Protein AF-A0AAV8XE11-F1 (afdb_monomer)

Structure (mmCIF, N/CA/C/O backbone):
data_AF-A0AAV8XE11-F1
#
_entry.id   AF-A0AAV8XE11-F1
#
loop_
_atom_site.group_PDB
_atom_site.id
_atom_site.type_symbol
_atom_site.label_atom_id
_atom_site.label_alt_id
_atom_site.label_comp_id
_atom_site.label_asym_id
_atom_site.label_entity_id
_atom_site.label_seq_id
_atom_site.pdbx_PDB_ins_code
_atom_site.Cartn_x
_atom_site.Cartn_y
_atom_site.Cartn_z
_atom_site.occupancy
_atom_site.B_iso_or_equiv
_atom_site.auth_seq_id
_atom_site.auth_comp_id
_atom_site.auth_asym_id
_atom_site.auth_atom_id
_atom_site.pdbx_PDB_model_num
ATOM 1 N N . MET A 1 1 ? -32.864 0.046 -18.174 1.00 62.28 1 MET A N 1
ATOM 2 C CA . MET A 1 1 ? -32.006 -1.157 -18.150 1.00 62.28 1 MET A CA 1
ATOM 3 C C . MET A 1 1 ? -30.656 -0.737 -17.592 1.00 62.28 1 MET A C 1
ATOM 5 O O . MET A 1 1 ? -30.025 0.117 -18.199 1.00 62.28 1 MET A O 1
ATOM 9 N N . GLY A 1 2 ? -30.279 -1.203 -16.400 1.00 78.31 2 GLY A N 1
ATOM 10 C CA . GLY A 1 2 ? -28.995 -0.851 -15.778 1.00 78.31 2 GLY A CA 1
ATOM 11 C C . GLY A 1 2 ? -27.874 -1.761 -16.275 1.00 78.31 2 GLY A C 1
ATOM 12 O O . GLY A 1 2 ? -28.118 -2.934 -16.546 1.00 78.31 2 GLY A O 1
ATOM 13 N N . THR A 1 3 ? -26.658 -1.235 -16.405 1.00 79.31 3 THR A N 1
ATOM 14 C CA . THR A 1 3 ? -25.474 -2.054 -16.693 1.00 79.31 3 THR A CA 1
ATOM 15 C C . THR A 1 3 ? -25.152 -2.946 -15.493 1.00 79.31 3 THR A C 1
ATOM 17 O O . THR A 1 3 ? -25.058 -2.424 -14.380 1.00 79.31 3 THR A O 1
ATOM 20 N N . PRO A 1 4 ? -24.977 -4.264 -15.688 1.00 83.88 4 PRO A N 1
ATOM 21 C CA . PRO A 1 4 ? -24.630 -5.171 -14.604 1.00 83.88 4 PRO A CA 1
ATOM 22 C C . PRO A 1 4 ? -23.248 -4.830 -14.038 1.00 83.88 4 PRO A C 1
ATOM 24 O O . PRO A 1 4 ? -22.320 -4.493 -14.775 1.00 83.88 4 PRO A O 1
ATOM 27 N N . TYR A 1 5 ? -23.114 -4.925 -12.717 1.00 82.56 5 TYR A N 1
ATOM 28 C CA . TYR A 1 5 ? -21.833 -4.750 -12.043 1.00 82.56 5 TYR A CA 1
ATOM 29 C C . TYR A 1 5 ? -20.931 -5.951 -12.334 1.00 82.56 5 TYR A C 1
ATOM 31 O O . TYR A 1 5 ? -21.305 -7.093 -12.076 1.00 82.56 5 TYR A O 1
ATOM 39 N N . ILE A 1 6 ? -19.732 -5.689 -12.850 1.00 84.38 6 ILE A N 1
ATOM 40 C CA . ILE A 1 6 ? -18.709 -6.718 -13.048 1.00 84.38 6 ILE A CA 1
ATOM 41 C C . ILE A 1 6 ? -17.892 -6.804 -11.761 1.00 84.38 6 ILE A C 1
ATOM 43 O O . ILE A 1 6 ? -17.153 -5.878 -11.424 1.00 84.38 6 ILE A O 1
ATOM 47 N N . VAL A 1 7 ? -18.037 -7.911 -11.035 1.00 84.12 7 VAL A N 1
ATOM 48 C CA . VAL A 1 7 ? -17.243 -8.200 -9.838 1.00 84.12 7 VAL A CA 1
ATOM 49 C C . VAL A 1 7 ? -16.016 -9.002 -10.258 1.00 84.12 7 VAL A C 1
ATOM 51 O O . VAL A 1 7 ? -16.142 -10.072 -10.848 1.00 84.12 7 VAL A O 1
ATOM 54 N N . ARG A 1 8 ? -14.821 -8.487 -9.955 1.00 85.62 8 ARG A N 1
ATOM 55 C CA . ARG A 1 8 ? -13.577 -9.253 -10.062 1.00 85.62 8 ARG A CA 1
ATOM 56 C C . ARG A 1 8 ? -13.248 -9.826 -8.691 1.00 85.62 8 ARG A C 1
ATOM 58 O O . ARG A 1 8 ? -12.895 -9.078 -7.782 1.00 85.62 8 ARG A O 1
ATOM 65 N N . GLU A 1 9 ? -13.357 -11.139 -8.556 1.00 84.06 9 GLU A N 1
ATOM 66 C CA . GLU A 1 9 ? -12.897 -11.841 -7.360 1.00 84.06 9 GLU A CA 1
ATOM 67 C C . GLU A 1 9 ? -11.364 -11.822 -7.301 1.00 84.06 9 GLU A C 1
ATOM 69 O O . GLU A 1 9 ? -10.693 -11.992 -8.320 1.00 84.06 9 GLU A O 1
ATOM 74 N N . MET A 1 10 ? -10.811 -11.572 -6.112 1.00 84.06 10 MET A N 1
ATOM 75 C CA . MET A 1 10 ? -9.366 -11.567 -5.872 1.00 84.06 10 MET A CA 1
ATOM 76 C C . MET A 1 10 ? -8.961 -12.850 -5.148 1.00 84.06 10 MET A C 1
ATOM 78 O O . MET A 1 10 ? -9.583 -13.235 -4.156 1.00 84.06 10 MET A O 1
ATOM 82 N N . GLY A 1 11 ? -7.912 -13.504 -5.636 1.00 83.56 11 GLY A N 1
ATOM 83 C CA . GLY A 1 11 ? -7.317 -14.694 -5.042 1.00 83.56 11 GLY A CA 1
ATOM 84 C C . GLY A 1 11 ? -6.029 -14.390 -4.277 1.00 83.56 11 GLY A C 1
ATOM 85 O O . GLY A 1 11 ? -5.546 -13.265 -4.236 1.00 83.56 11 GLY A O 1
ATOM 86 N N . TYR A 1 12 ? -5.428 -15.428 -3.690 1.00 82.69 12 TYR A N 1
ATOM 87 C CA . TYR A 1 12 ? -4.185 -15.301 -2.911 1.00 82.69 12 TYR A CA 1
ATOM 88 C C . TYR A 1 12 ? -3.023 -14.665 -3.701 1.00 82.69 12 TYR A C 1
ATOM 90 O O . TYR A 1 12 ? -2.197 -13.971 -3.117 1.00 82.69 12 TYR A O 1
ATOM 98 N N . ALA A 1 13 ? -2.974 -14.894 -5.018 1.00 83.19 13 ALA A N 1
ATOM 99 C CA . ALA A 1 13 ? -1.912 -14.427 -5.906 1.00 83.19 13 ALA A CA 1
ATOM 100 C C . ALA A 1 13 ? -2.069 -12.957 -6.336 1.00 83.19 13 ALA A C 1
ATOM 102 O O . ALA A 1 13 ? -1.144 -12.395 -6.912 1.00 83.19 13 ALA A O 1
ATOM 103 N N . ASP A 1 14 ? -3.219 -12.329 -6.065 1.00 84.19 14 ASP A N 1
ATOM 104 C CA . ASP A 1 14 ? -3.461 -10.921 -6.403 1.00 84.19 14 ASP A CA 1
ATOM 105 C C . ASP A 1 14 ? -2.901 -9.953 -5.337 1.00 84.19 14 ASP A C 1
ATOM 107 O O . ASP A 1 14 ? -2.961 -8.734 -5.512 1.00 84.19 14 ASP A O 1
ATOM 111 N N . PHE A 1 15 ? -2.355 -10.471 -4.229 1.00 85.69 15 PHE A N 1
ATOM 112 C CA . PHE A 1 15 ? -1.829 -9.671 -3.123 1.00 85.69 15 PHE A CA 1
ATOM 113 C C . PHE A 1 15 ? -0.302 -9.635 -3.123 1.00 85.69 15 PHE A C 1
ATOM 115 O O . PHE A 1 15 ? 0.358 -10.672 -3.142 1.00 85.69 15 PHE A O 1
ATOM 122 N N . ASN A 1 16 ? 0.250 -8.429 -2.998 1.00 86.38 16 ASN A N 1
ATOM 123 C CA . ASN A 1 16 ? 1.686 -8.168 -2.978 1.00 86.38 16 ASN A CA 1
ATOM 124 C C . ASN A 1 16 ? 2.115 -7.485 -1.673 1.00 86.38 16 ASN A C 1
ATOM 126 O O . ASN A 1 16 ? 1.373 -6.667 -1.124 1.00 86.38 16 ASN A O 1
ATOM 130 N N . ASP A 1 17 ? 3.320 -7.795 -1.194 1.00 82.81 17 ASP A N 1
ATOM 131 C CA . ASP A 1 17 ? 3.933 -7.135 -0.045 1.00 82.81 17 ASP A CA 1
ATOM 132 C C . ASP A 1 17 ? 4.571 -5.805 -0.465 1.00 82.81 17 ASP A C 1
ATOM 134 O O . ASP A 1 17 ? 5.446 -5.740 -1.330 1.00 82.81 17 ASP A O 1
ATOM 138 N N . MET A 1 18 ? 4.139 -4.725 0.185 1.00 77.38 18 MET A N 1
ATOM 139 C CA . MET A 1 18 ? 4.657 -3.378 -0.044 1.00 77.38 18 MET A CA 1
ATOM 140 C C . MET A 1 18 ? 5.701 -2.936 0.988 1.00 77.38 18 MET A C 1
ATOM 142 O O . MET A 1 18 ? 6.187 -1.812 0.893 1.00 77.38 18 MET A O 1
ATOM 146 N N . LYS A 1 19 ? 6.068 -3.763 1.977 1.00 75.88 19 LYS A N 1
ATOM 147 C CA . LYS A 1 19 ? 7.040 -3.365 3.017 1.00 75.88 19 LYS A CA 1
ATOM 148 C C . LYS A 1 19 ? 8.382 -2.934 2.425 1.00 75.88 19 LYS A C 1
ATOM 150 O O . LYS A 1 19 ? 8.893 -1.877 2.782 1.00 75.88 19 LYS A O 1
ATOM 155 N N . HIS A 1 20 ? 8.882 -3.699 1.458 1.00 67.31 20 HIS A N 1
ATOM 156 C CA . HIS A 1 20 ? 10.165 -3.460 0.787 1.00 67.31 20 HIS A CA 1
ATOM 157 C C . HIS A 1 20 ? 10.115 -2.332 -0.254 1.00 67.31 20 HIS A C 1
ATOM 159 O O . HIS A 1 20 ? 11.148 -1.909 -0.767 1.00 67.31 20 HIS A O 1
ATOM 165 N N . LEU A 1 21 ? 8.924 -1.803 -0.570 1.00 69.12 21 LEU A N 1
ATOM 166 C CA . LEU A 1 21 ? 8.792 -0.643 -1.459 1.00 69.12 21 LEU A CA 1
ATOM 167 C C . LEU A 1 21 ? 9.487 0.589 -0.860 1.00 69.12 21 LEU A C 1
ATOM 169 O O . LEU A 1 21 ? 9.997 1.441 -1.592 1.00 69.12 21 LEU A O 1
ATOM 173 N N . HIS A 1 22 ? 9.528 0.665 0.474 1.00 62.44 22 HIS A N 1
ATOM 174 C CA . HIS A 1 22 ? 10.238 1.711 1.195 1.00 62.44 22 HIS A CA 1
ATOM 175 C C . HIS A 1 22 ? 11.740 1.707 0.893 1.00 62.44 22 HIS A C 1
ATOM 177 O O . HIS A 1 22 ? 12.293 2.769 0.623 1.00 62.44 22 HIS A O 1
ATOM 183 N N . ASP A 1 23 ? 12.376 0.540 0.831 1.00 63.38 23 ASP A N 1
ATOM 184 C CA . ASP A 1 23 ? 13.824 0.445 0.627 1.00 63.38 23 ASP A CA 1
ATOM 185 C C . ASP A 1 23 ? 14.249 0.939 -0.765 1.00 63.38 23 ASP A C 1
ATOM 187 O O . ASP A 1 23 ? 15.328 1.509 -0.930 1.00 63.38 23 ASP A O 1
ATOM 191 N N . VAL A 1 24 ? 13.381 0.767 -1.768 1.00 61.00 24 VAL A N 1
ATOM 192 C CA . VAL A 1 24 ? 13.695 1.079 -3.171 1.00 61.00 24 VAL A CA 1
ATOM 193 C C . VAL A 1 24 ? 13.319 2.499 -3.569 1.00 61.00 24 VAL A C 1
ATOM 195 O O . VAL A 1 24 ? 14.087 3.172 -4.255 1.00 61.00 24 VAL A O 1
ATOM 198 N N . TYR A 1 25 ? 12.159 2.989 -3.133 1.00 59.06 25 TYR A N 1
ATOM 199 C CA . TYR A 1 25 ? 11.695 4.331 -3.498 1.00 59.06 25 TYR A CA 1
ATOM 200 C C . TYR A 1 25 ? 11.881 5.364 -2.385 1.00 59.06 25 TYR A C 1
ATOM 202 O O . TYR A 1 25 ? 11.839 6.565 -2.648 1.00 59.06 25 TYR A O 1
ATOM 210 N N . ILE A 1 26 ? 12.062 4.924 -1.138 1.00 55.75 26 ILE A N 1
ATOM 211 C CA . ILE A 1 26 ? 11.820 5.739 0.056 1.00 55.75 26 ILE A CA 1
ATOM 212 C C . ILE A 1 26 ? 12.968 5.612 1.073 1.00 55.75 26 ILE A C 1
ATOM 214 O O . ILE A 1 26 ? 12.762 5.713 2.284 1.00 55.75 26 ILE A O 1
ATOM 218 N N . GLY A 1 27 ? 14.213 5.544 0.587 1.00 49.88 27 GLY A N 1
ATOM 219 C CA . GLY A 1 27 ? 15.426 5.733 1.404 1.00 49.88 27 GLY A CA 1
ATOM 220 C C . GLY A 1 27 ? 15.452 7.054 2.206 1.00 49.88 27 GLY A C 1
ATOM 221 O O . GLY A 1 27 ? 16.300 7.248 3.075 1.00 49.88 27 GLY A O 1
ATOM 222 N N . HIS A 1 28 ? 14.476 7.945 1.984 1.00 52.12 28 HIS A N 1
ATOM 223 C CA . HIS A 1 28 ? 14.244 9.185 2.726 1.00 52.12 28 HIS A CA 1
ATOM 224 C C . HIS A 1 28 ? 12.792 9.321 3.240 1.00 52.12 28 HIS A C 1
ATOM 226 O O . HIS A 1 28 ? 12.163 10.366 3.088 1.00 52.12 28 HIS A O 1
ATOM 232 N N . SER A 1 29 ? 12.235 8.280 3.876 1.00 50.50 29 SER A N 1
ATOM 233 C CA . SER A 1 29 ? 10.845 8.289 4.401 1.00 50.50 29 SER A CA 1
ATOM 234 C C . SER A 1 29 ? 10.426 9.471 5.262 1.00 50.50 29 SER A C 1
ATOM 236 O O . SER A 1 29 ? 9.253 9.835 5.236 1.00 50.50 29 SER A O 1
ATOM 238 N N . LYS A 1 30 ? 11.361 10.106 5.975 1.00 52.00 30 LYS A N 1
ATOM 239 C CA . LYS A 1 30 ? 11.060 11.288 6.793 1.00 52.00 30 LYS A CA 1
ATOM 240 C C . LYS A 1 30 ? 10.633 12.499 5.959 1.00 52.00 30 LYS A C 1
ATOM 242 O O . LYS A 1 30 ? 10.003 13.402 6.490 1.00 52.00 30 LYS A O 1
ATOM 247 N N . GLN A 1 31 ? 10.988 12.530 4.675 1.00 54.44 31 GLN A N 1
ATOM 248 C CA . GLN A 1 31 ? 10.753 13.677 3.802 1.00 54.44 31 GLN A CA 1
ATOM 249 C C . GLN A 1 31 ? 9.550 13.475 2.873 1.00 54.44 31 GLN A C 1
ATOM 251 O O . GLN A 1 31 ? 8.928 14.454 2.472 1.00 54.44 31 GLN A O 1
ATOM 256 N N . LEU A 1 32 ? 9.200 12.218 2.565 1.00 61.00 32 LEU A N 1
ATOM 257 C CA . LEU A 1 32 ? 8.069 11.900 1.693 1.00 61.00 32 LEU A CA 1
ATOM 258 C C . LEU A 1 32 ? 6.739 12.065 2.428 1.00 61.00 32 LEU A C 1
ATOM 260 O O . LEU A 1 32 ? 5.867 12.812 2.005 1.00 61.00 32 LEU A O 1
ATOM 264 N N . PHE A 1 33 ? 6.575 11.405 3.565 1.00 66.94 33 PHE A N 1
ATOM 265 C CA . PHE A 1 33 ? 5.342 11.478 4.331 1.00 66.94 33 PHE A CA 1
ATOM 266 C C . PHE A 1 33 ? 5.621 12.357 5.535 1.00 66.94 33 PHE A C 1
ATOM 268 O O . PHE A 1 33 ? 6.286 11.911 6.462 1.00 66.94 33 PHE A O 1
ATOM 275 N N . LYS A 1 34 ? 5.161 13.609 5.463 1.00 65.50 34 LYS A N 1
ATOM 276 C CA . LYS A 1 34 ? 5.360 14.714 6.417 1.00 65.50 34 LYS A CA 1
ATOM 277 C C . LYS A 1 34 ? 4.932 14.326 7.849 1.00 65.50 34 LYS A C 1
ATOM 279 O O . LYS A 1 34 ? 3.869 14.726 8.302 1.00 65.50 34 LYS A O 1
ATOM 284 N N . ASP A 1 35 ? 5.734 13.484 8.497 1.00 71.19 35 ASP A N 1
ATOM 285 C CA . ASP A 1 35 ? 5.554 12.836 9.806 1.00 71.19 35 ASP A CA 1
ATOM 286 C C . ASP A 1 35 ? 4.654 11.584 9.869 1.00 71.19 35 ASP A C 1
ATOM 288 O O . ASP A 1 35 ? 4.283 11.144 10.954 1.00 71.19 35 ASP A O 1
ATOM 292 N N . THR A 1 36 ? 4.311 10.951 8.739 1.00 72.88 36 THR A N 1
ATOM 293 C CA . THR A 1 36 ? 3.502 9.709 8.748 1.00 72.88 36 THR A CA 1
ATOM 294 C C . THR A 1 36 ? 4.360 8.488 8.433 1.00 72.88 36 THR A C 1
ATOM 296 O O . THR A 1 36 ? 5.019 8.444 7.397 1.00 72.88 36 THR A O 1
ATOM 299 N N . LYS A 1 37 ? 4.353 7.462 9.293 1.00 76.06 37 LYS A N 1
ATOM 300 C CA . LYS A 1 37 ? 5.055 6.208 8.987 1.00 76.06 37 LYS A CA 1
ATOM 301 C C . LYS A 1 37 ? 4.268 5.423 7.939 1.00 76.06 37 LYS A C 1
ATOM 303 O O . LYS A 1 37 ? 3.043 5.389 7.978 1.00 76.06 37 LYS A O 1
ATOM 308 N N . MET A 1 38 ? 4.970 4.719 7.049 1.00 74.69 38 MET A N 1
ATOM 309 C CA . MET A 1 38 ? 4.338 3.886 6.013 1.00 74.69 38 MET A CA 1
ATOM 310 C C . MET A 1 38 ? 3.351 2.860 6.603 1.00 74.69 38 MET A C 1
ATOM 312 O O . MET A 1 38 ? 2.288 2.640 6.038 1.00 74.69 38 MET A O 1
ATOM 316 N N . GLY A 1 39 ? 3.662 2.280 7.770 1.00 77.19 39 GLY A N 1
ATOM 317 C CA . GLY A 1 39 ? 2.784 1.319 8.455 1.00 77.19 39 GLY A CA 1
ATOM 318 C C . GLY A 1 39 ? 1.470 1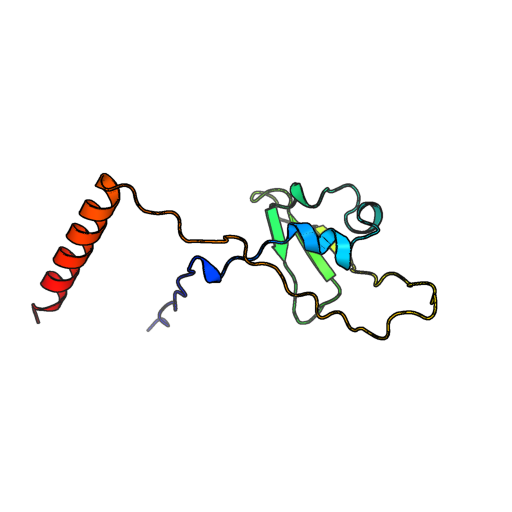.905 8.992 1.00 77.19 39 GLY A C 1
ATOM 319 O O . GLY A 1 39 ? 0.523 1.156 9.238 1.00 77.19 39 GLY A O 1
ATOM 320 N N . ASP A 1 40 ? 1.387 3.229 9.132 1.00 82.81 40 ASP A N 1
ATOM 321 C CA . ASP A 1 40 ? 0.182 3.918 9.603 1.00 82.81 40 ASP A CA 1
ATOM 322 C C . ASP A 1 40 ? -0.783 4.232 8.446 1.00 82.81 40 ASP A C 1
ATOM 324 O O . ASP A 1 40 ? -1.943 4.579 8.674 1.00 82.81 40 ASP A O 1
ATOM 328 N N . ILE A 1 41 ? -0.333 4.088 7.195 1.00 85.69 41 ILE A N 1
ATOM 329 C CA . ILE A 1 41 ? -1.148 4.328 6.004 1.00 85.69 41 ILE A CA 1
ATOM 330 C C . ILE A 1 41 ? -2.129 3.165 5.819 1.00 85.69 41 ILE A C 1
ATOM 332 O O . ILE A 1 41 ? -1.735 2.007 5.697 1.00 85.69 41 ILE A O 1
ATOM 336 N N . LYS A 1 42 ? -3.426 3.481 5.777 1.00 86.69 42 LYS A N 1
ATOM 337 C CA . LYS A 1 42 ? -4.512 2.508 5.558 1.00 86.69 42 LYS A CA 1
ATOM 338 C C . LYS A 1 42 ? -4.994 2.486 4.120 1.00 86.69 42 LYS A C 1
ATOM 340 O O . LYS A 1 42 ? -5.388 1.437 3.623 1.00 86.69 42 LYS A O 1
ATOM 345 N N . ILE A 1 43 ? -4.963 3.640 3.459 1.00 87.06 43 ILE A N 1
ATOM 346 C CA . ILE A 1 43 ? -5.375 3.783 2.066 1.00 87.06 43 ILE A CA 1
ATOM 347 C C . ILE A 1 43 ? -4.261 4.509 1.330 1.00 87.06 43 ILE A C 1
ATOM 349 O O . ILE A 1 43 ? -3.849 5.590 1.750 1.00 87.06 43 ILE A O 1
ATOM 353 N N . LEU A 1 44 ? -3.818 3.927 0.221 1.00 86.50 44 LEU A N 1
ATOM 354 C CA . LEU A 1 44 ? -2.889 4.536 -0.718 1.00 86.50 44 LEU A CA 1
ATOM 355 C C . LEU A 1 44 ? -3.552 4.582 -2.094 1.00 86.50 44 LEU A C 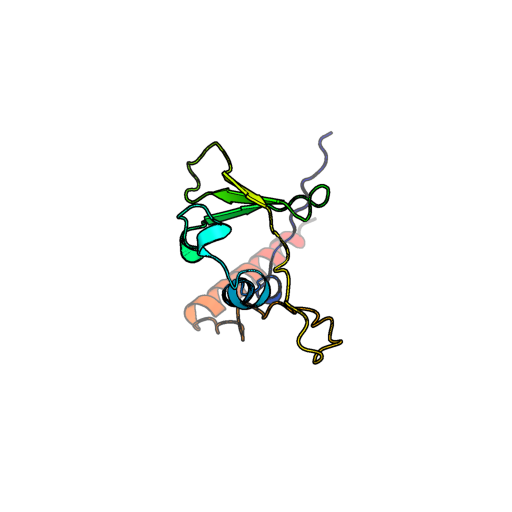1
ATOM 357 O O . LEU A 1 44 ? -4.080 3.582 -2.576 1.00 86.50 44 LEU A O 1
ATOM 361 N N . ARG A 1 45 ? -3.526 5.750 -2.724 1.00 85.06 45 ARG A N 1
ATOM 362 C CA . ARG A 1 45 ? -4.071 6.008 -4.051 1.00 85.06 45 ARG A CA 1
ATOM 363 C C . ARG A 1 45 ? -2.971 6.592 -4.927 1.00 85.06 45 ARG A C 1
ATOM 365 O O . ARG A 1 45 ? -2.273 7.525 -4.538 1.00 85.06 45 ARG A O 1
ATOM 372 N N . MET A 1 46 ? -2.863 6.043 -6.129 1.00 83.06 46 MET A N 1
ATOM 373 C CA . MET A 1 46 ? -2.023 6.556 -7.205 1.00 83.06 46 MET A CA 1
ATOM 374 C C . MET A 1 46 ? -2.890 6.816 -8.423 1.00 83.06 46 MET A C 1
ATOM 376 O O . MET A 1 46 ? -3.730 5.989 -8.784 1.00 83.06 46 MET A O 1
ATOM 380 N N . GLU A 1 47 ? -2.676 7.954 -9.071 1.00 82.12 47 GLU A N 1
ATOM 381 C CA . GLU A 1 47 ? -3.343 8.275 -10.326 1.00 82.12 47 GLU A CA 1
ATOM 382 C C . GLU A 1 47 ? -2.389 8.058 -11.493 1.00 82.12 47 GLU A C 1
ATOM 384 O O . GLU A 1 47 ? -1.262 8.547 -11.491 1.00 82.12 47 GLU A O 1
ATOM 389 N N . LYS A 1 48 ? -2.855 7.368 -12.540 1.00 77.75 48 LYS A N 1
ATOM 390 C CA . LYS A 1 48 ? -2.047 7.138 -13.750 1.00 77.75 48 LYS A CA 1
ATOM 391 C C . LYS A 1 48 ? -1.647 8.442 -14.448 1.00 77.75 48 LYS A C 1
ATOM 393 O O . LYS A 1 48 ? -0.602 8.498 -15.081 1.00 77.75 48 LYS A O 1
ATOM 398 N N . THR A 1 49 ? -2.475 9.479 -14.327 1.00 80.31 49 THR A N 1
ATOM 399 C CA . THR A 1 49 ? -2.231 10.824 -14.871 1.00 80.31 49 THR A CA 1
ATOM 400 C C . THR A 1 49 ? -1.142 11.579 -14.110 1.00 80.31 49 THR A C 1
ATOM 402 O O . THR A 1 49 ? -0.506 12.461 -14.680 1.00 80.31 49 THR A O 1
ATOM 405 N N . LYS A 1 50 ? -0.911 11.234 -12.837 1.00 78.06 50 LYS A N 1
ATOM 406 C CA . LYS A 1 50 ? 0.080 11.855 -11.951 1.00 78.06 50 LYS A CA 1
ATOM 407 C C . LYS A 1 50 ? 0.902 10.766 -11.248 1.00 78.06 50 LYS A C 1
ATOM 409 O O . LYS A 1 50 ? 0.794 10.599 -10.035 1.00 78.06 50 LYS A O 1
ATOM 414 N N . PRO A 1 51 ? 1.746 10.025 -11.989 1.00 74.31 51 PRO A N 1
ATOM 415 C CA . PRO A 1 51 ? 2.471 8.871 -11.450 1.00 74.31 51 PRO A CA 1
ATOM 416 C C . PRO A 1 51 ? 3.486 9.246 -10.361 1.00 74.31 51 PRO A C 1
ATOM 418 O O . PRO A 1 51 ? 3.918 8.398 -9.589 1.00 74.31 51 PRO A O 1
ATOM 421 N N . SER A 1 52 ? 3.875 10.519 -10.294 1.00 76.81 52 SER A N 1
ATOM 422 C CA . SER A 1 52 ? 4.779 11.067 -9.285 1.00 76.81 52 SER A CA 1
ATOM 423 C C . SER A 1 52 ? 4.073 11.533 -8.009 1.00 76.81 52 SER A C 1
ATOM 425 O O . SER A 1 52 ? 4.751 12.006 -7.103 1.00 76.81 52 SER A O 1
ATOM 427 N N . THR A 1 53 ? 2.745 11.429 -7.917 1.00 81.44 53 THR A N 1
ATOM 428 C CA . THR A 1 53 ? 1.973 11.889 -6.757 1.00 81.44 53 THR A CA 1
ATOM 429 C C . THR A 1 53 ? 1.305 10.706 -6.064 1.00 81.44 53 THR A C 1
ATOM 431 O O . THR A 1 53 ? 0.553 9.943 -6.670 1.00 81.44 53 THR A O 1
ATOM 434 N N . LEU A 1 54 ? 1.573 10.572 -4.768 1.00 83.75 54 LEU A N 1
ATOM 435 C CA . LEU A 1 54 ? 0.935 9.610 -3.880 1.00 83.75 54 LEU A CA 1
ATOM 436 C C . LEU A 1 54 ? -0.100 10.328 -3.017 1.00 83.75 54 LEU A C 1
ATOM 438 O O . LEU A 1 54 ? 0.200 11.325 -2.363 1.00 83.75 54 LEU A O 1
ATOM 442 N N . MET A 1 55 ? -1.308 9.782 -2.980 1.00 88.38 55 MET A 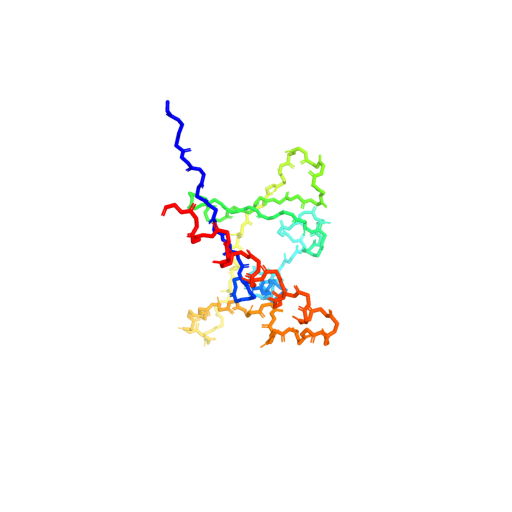N 1
ATOM 443 C CA . MET A 1 55 ? -2.393 10.229 -2.114 1.00 88.38 55 MET A CA 1
ATOM 444 C C . MET A 1 55 ? -2.627 9.183 -1.031 1.00 88.38 55 MET A C 1
ATOM 446 O O . MET A 1 55 ? -2.755 8.003 -1.346 1.00 88.38 55 MET A O 1
ATOM 450 N N . TYR A 1 56 ? -2.708 9.574 0.238 1.00 88.69 56 TYR A N 1
ATOM 451 C CA . TYR A 1 56 ? -2.831 8.608 1.328 1.00 88.69 56 TYR A CA 1
ATOM 452 C C . TYR A 1 56 ? -3.758 9.056 2.462 1.00 88.69 56 TYR A C 1
ATOM 454 O O . TYR A 1 56 ? -3.972 10.250 2.680 1.00 88.69 56 TYR A O 1
ATOM 462 N N . LYS A 1 57 ? -4.304 8.075 3.190 1.00 92.00 57 LYS A N 1
ATOM 463 C CA . LYS A 1 57 ? -5.085 8.256 4.425 1.00 92.00 57 LYS A CA 1
ATOM 464 C C . LYS A 1 57 ? -4.581 7.330 5.522 1.00 92.00 57 LYS A C 1
ATOM 466 O O . LYS A 1 57 ? -4.164 6.200 5.256 1.00 92.00 57 LYS A O 1
ATOM 471 N N . THR A 1 58 ? -4.660 7.810 6.755 1.00 89.12 58 THR A N 1
ATOM 472 C CA . THR A 1 58 ? -4.311 7.054 7.968 1.00 89.12 58 THR A CA 1
ATOM 473 C C . THR A 1 58 ? -5.536 6.431 8.635 1.00 89.12 58 THR A C 1
ATOM 475 O O . THR A 1 58 ? -5.401 5.489 9.409 1.00 89.12 58 THR A O 1
ATOM 478 N N . SER A 1 59 ? -6.739 6.912 8.310 1.00 89.62 59 SER A N 1
ATOM 479 C CA . SER A 1 59 ? -8.011 6.345 8.750 1.00 89.62 59 SER A CA 1
ATOM 480 C C . SER A 1 59 ? -8.991 6.218 7.584 1.00 89.62 59 SER A C 1
ATOM 482 O O . SER A 1 59 ? -8.972 7.009 6.643 1.00 89.62 59 SER A O 1
ATOM 484 N N . PHE A 1 60 ? -9.887 5.233 7.657 1.00 86.06 60 PHE A N 1
ATOM 485 C CA . PHE A 1 60 ? -11.004 5.098 6.715 1.00 86.06 60 PHE A CA 1
ATOM 486 C C . PHE A 1 60 ? -12.054 6.202 6.889 1.00 86.06 60 PHE A C 1
ATOM 488 O O . PHE A 1 60 ? -12.796 6.481 5.953 1.00 86.06 60 PHE A O 1
ATOM 495 N N . ALA A 1 61 ? -12.100 6.826 8.070 1.00 89.69 61 ALA A N 1
ATOM 496 C CA . ALA A 1 61 ? -13.003 7.933 8.371 1.00 89.69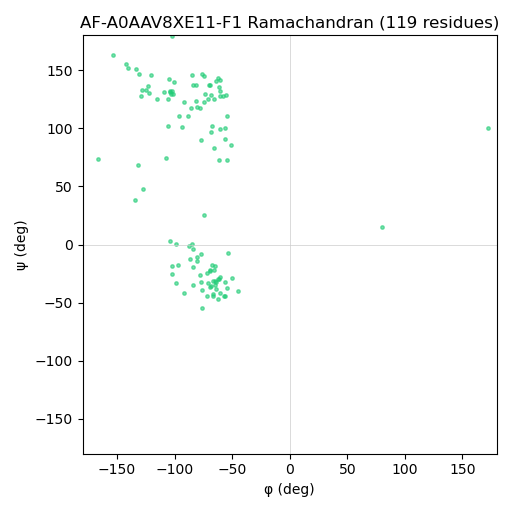 61 ALA A CA 1
ATOM 497 C C . ALA A 1 61 ? -12.500 9.282 7.833 1.00 89.69 61 ALA A C 1
ATOM 499 O O . ALA A 1 61 ? -13.267 10.239 7.790 1.00 89.69 61 ALA A O 1
ATOM 500 N N . ASP A 1 62 ? -11.228 9.374 7.427 1.00 88.62 62 ASP A N 1
ATOM 501 C CA . ASP A 1 62 ? -10.682 10.614 6.880 1.00 88.62 62 ASP A CA 1
ATOM 502 C C . ASP A 1 62 ? -11.392 10.926 5.555 1.00 88.62 62 ASP A C 1
ATOM 504 O O . ASP A 1 62 ? -11.389 10.106 4.635 1.00 88.62 62 ASP A O 1
ATOM 508 N N . GLU A 1 63 ? -11.975 12.115 5.415 1.00 86.94 63 GLU A N 1
ATOM 509 C CA . GLU A 1 63 ? -12.638 12.522 4.168 1.00 86.94 63 GLU A CA 1
ATOM 510 C C . GLU A 1 63 ? -11.608 12.902 3.093 1.00 86.94 63 GLU A C 1
ATOM 512 O O . GLU A 1 63 ? -11.715 12.495 1.931 1.00 86.94 63 GLU A O 1
ATOM 517 N N . VAL A 1 64 ? -10.534 13.577 3.504 1.00 89.44 64 VAL A N 1
ATOM 518 C CA . VAL A 1 64 ? -9.524 14.172 2.619 1.00 89.44 64 VAL A CA 1
ATOM 519 C C . VAL A 1 64 ? -8.270 13.298 2.532 1.00 89.44 64 VAL A C 1
ATOM 521 O O . VAL A 1 64 ? -7.819 12.730 3.524 1.00 89.44 64 VAL A O 1
ATOM 524 N N . TYR A 1 65 ? -7.696 13.183 1.332 1.00 88.44 65 TYR A N 1
ATOM 525 C CA . TYR A 1 65 ? -6.400 12.532 1.124 1.00 88.44 65 TYR A CA 1
ATOM 526 C C . TYR A 1 65 ? -5.258 13.515 1.387 1.00 88.44 65 TYR A C 1
ATOM 528 O O . TYR A 1 65 ? -5.293 14.653 0.926 1.00 88.44 65 TYR A O 1
ATOM 536 N N . LYS A 1 66 ? -4.215 13.057 2.080 1.00 87.81 66 LYS A N 1
ATOM 537 C CA . LYS A 1 66 ? -2.938 13.773 2.154 1.00 87.81 66 LYS A CA 1
ATOM 538 C C . LYS A 1 66 ? -2.139 13.471 0.890 1.00 87.81 66 LYS A C 1
ATOM 540 O O . LYS A 1 66 ? -2.091 12.320 0.461 1.00 87.81 66 LYS A O 1
ATOM 545 N N . GLU A 1 67 ? -1.516 14.484 0.304 1.00 85.62 67 GLU A N 1
ATOM 546 C CA . GLU A 1 67 ? -0.711 14.333 -0.910 1.00 85.62 67 GLU A CA 1
ATOM 547 C C . GLU A 1 67 ? 0.780 14.388 -0.593 1.00 85.62 67 GLU A C 1
ATOM 549 O O . GLU A 1 67 ? 1.231 15.176 0.242 1.00 85.62 67 GLU A O 1
ATOM 554 N N . THR A 1 68 ? 1.556 13.574 -1.298 1.00 80.62 68 THR A N 1
ATOM 555 C CA . THR A 1 68 ? 3.008 13.698 -1.347 1.00 80.62 68 THR A CA 1
ATOM 556 C C . THR A 1 68 ? 3.545 13.432 -2.744 1.00 80.62 68 THR A C 1
ATOM 558 O O . THR A 1 68 ? 2.957 12.681 -3.522 1.00 80.62 68 THR A O 1
ATOM 561 N N . ASN A 1 69 ? 4.680 14.049 -3.064 1.00 79.25 69 ASN A N 1
ATOM 562 C CA . ASN A 1 69 ? 5.366 13.850 -4.328 1.00 79.25 69 ASN A CA 1
ATOM 563 C C . ASN A 1 69 ? 6.549 12.900 -4.153 1.00 79.25 69 ASN A C 1
ATOM 565 O O . ASN A 1 69 ? 7.419 13.101 -3.305 1.00 79.25 69 ASN A O 1
ATOM 569 N N . VAL A 1 70 ? 6.599 11.892 -5.018 1.00 72.94 70 VAL A N 1
ATOM 570 C CA . VAL A 1 70 ? 7.714 10.959 -5.140 1.00 72.94 70 VAL A CA 1
ATOM 571 C C . VAL A 1 70 ? 8.836 11.657 -5.894 1.00 72.94 70 VAL A C 1
ATOM 573 O O . VAL A 1 70 ? 8.900 11.636 -7.123 1.00 72.94 70 VAL A O 1
ATOM 576 N N . VAL A 1 71 ? 9.719 12.325 -5.155 1.00 65.81 71 VAL A N 1
ATOM 577 C CA . VAL A 1 71 ? 10.951 12.870 -5.726 1.00 65.81 71 VAL A CA 1
ATOM 578 C C . VAL A 1 71 ? 11.925 11.708 -5.884 1.00 65.81 71 VAL A C 1
ATOM 580 O O . VAL A 1 71 ? 12.299 11.077 -4.896 1.00 65.81 71 VAL A O 1
ATOM 583 N N . LYS A 1 72 ? 12.329 11.406 -7.125 1.00 59.31 72 LYS A N 1
ATOM 584 C CA . LYS A 1 72 ? 13.408 10.439 -7.366 1.00 59.31 72 LYS A CA 1
ATOM 585 C C . LYS A 1 72 ? 14.635 10.902 -6.576 1.00 59.31 72 LYS A C 1
ATOM 587 O O . LYS A 1 72 ? 15.007 12.071 -6.715 1.00 59.31 72 LYS A O 1
ATOM 592 N N . PRO A 1 73 ? 15.267 10.046 -5.758 1.00 53.59 73 PRO A N 1
ATOM 593 C CA . PRO A 1 73 ? 16.502 10.441 -5.110 1.00 53.59 73 PRO A CA 1
ATOM 594 C C . PRO A 1 73 ? 17.510 10.809 -6.203 1.00 53.59 73 PRO A C 1
ATOM 596 O O . PRO A 1 73 ? 17.729 10.039 -7.140 1.00 53.59 73 PRO A O 1
ATOM 599 N N . ASN A 1 74 ? 18.110 12.000 -6.095 1.00 48.81 74 ASN A N 1
ATOM 600 C CA . ASN A 1 74 ? 19.295 12.357 -6.867 1.00 48.81 74 ASN A CA 1
ATOM 601 C C . ASN A 1 74 ? 20.425 11.444 -6.385 1.00 48.81 74 ASN A C 1
ATOM 603 O O . ASN A 1 74 ? 21.196 11.800 -5.494 1.00 48.81 74 ASN A O 1
ATOM 607 N N . LEU A 1 75 ? 20.477 10.232 -6.935 1.00 51.09 75 LEU A N 1
ATOM 608 C CA . LEU A 1 75 ? 21.575 9.300 -6.758 1.00 51.09 75 LEU A CA 1
ATOM 609 C C . LEU A 1 75 ? 22.815 10.000 -7.304 1.00 51.09 75 LEU A C 1
ATOM 611 O O . LEU A 1 75 ? 23.019 10.091 -8.514 1.00 51.09 75 LEU A O 1
ATOM 615 N N . ARG A 1 76 ? 23.619 10.564 -6.398 1.00 47.91 76 ARG A N 1
ATOM 616 C CA . ARG A 1 76 ? 24.960 11.044 -6.716 1.00 47.91 76 ARG A CA 1
ATOM 617 C C . ARG A 1 76 ? 25.670 9.854 -7.344 1.00 47.91 76 ARG A C 1
ATOM 619 O O . ARG A 1 76 ? 25.894 8.846 -6.683 1.00 47.91 76 ARG A O 1
ATOM 626 N N . THR A 1 77 ? 25.922 9.966 -8.638 1.00 46.22 77 THR A N 1
ATOM 627 C CA . THR A 1 77 ? 26.454 8.929 -9.512 1.00 46.22 77 THR A CA 1
ATOM 628 C C . THR A 1 77 ? 27.787 8.411 -8.979 1.00 46.22 77 THR A C 1
ATOM 630 O O . THR A 1 77 ? 28.849 8.923 -9.332 1.00 46.22 77 THR A O 1
ATOM 633 N N . THR A 1 78 ? 27.762 7.378 -8.145 1.00 45.34 78 THR A N 1
ATOM 634 C CA . THR A 1 78 ? 28.860 6.422 -8.109 1.00 45.34 78 THR A CA 1
ATOM 635 C C . THR A 1 78 ? 28.612 5.491 -9.287 1.00 45.34 78 THR A C 1
ATOM 637 O O . THR A 1 78 ? 27.543 4.903 -9.430 1.00 45.34 78 THR A O 1
ATOM 640 N N . LYS A 1 79 ? 29.560 5.477 -10.226 1.00 47.75 79 LYS A N 1
ATOM 641 C CA . LYS A 1 79 ? 29.540 4.710 -11.478 1.00 47.75 79 LYS A CA 1
ATOM 642 C C . LYS A 1 79 ? 29.490 3.200 -11.198 1.00 47.75 79 LYS A C 1
ATOM 644 O O . LYS A 1 79 ? 30.496 2.521 -11.347 1.00 47.75 79 LYS A O 1
ATOM 649 N N . SER A 1 80 ? 28.356 2.680 -10.744 1.00 45.09 80 SER A N 1
ATOM 650 C CA . SER A 1 80 ? 28.093 1.246 -10.641 1.00 45.09 80 SER A CA 1
ATOM 651 C C . SER A 1 80 ? 26.603 0.997 -10.403 1.00 45.09 80 SER A C 1
ATOM 653 O O . SER A 1 80 ? 26.160 0.735 -9.292 1.00 45.09 80 SER A O 1
ATOM 655 N N . SER A 1 81 ? 25.795 1.174 -11.443 1.00 43.97 81 SER A N 1
ATOM 656 C CA . SER A 1 81 ? 24.707 0.248 -11.791 1.00 43.97 81 SER A CA 1
ATOM 657 C C . SER A 1 81 ? 23.872 0.861 -12.910 1.00 43.97 81 SER A C 1
ATOM 659 O O . SER A 1 81 ? 22.993 1.687 -12.708 1.00 43.97 81 SER A O 1
ATOM 661 N N . ASN A 1 82 ? 24.132 0.389 -14.124 1.00 42.16 82 ASN A N 1
ATOM 662 C CA . ASN A 1 82 ? 23.208 0.478 -15.253 1.00 42.16 82 ASN A CA 1
ATOM 663 C C . ASN A 1 82 ? 22.041 -0.520 -15.109 1.00 42.16 82 ASN A C 1
ATOM 665 O O . ASN A 1 82 ? 21.452 -0.926 -16.105 1.00 42.16 82 ASN A O 1
ATOM 669 N N . ASN A 1 83 ? 21.690 -0.933 -13.889 1.00 46.22 83 ASN A N 1
ATOM 670 C CA .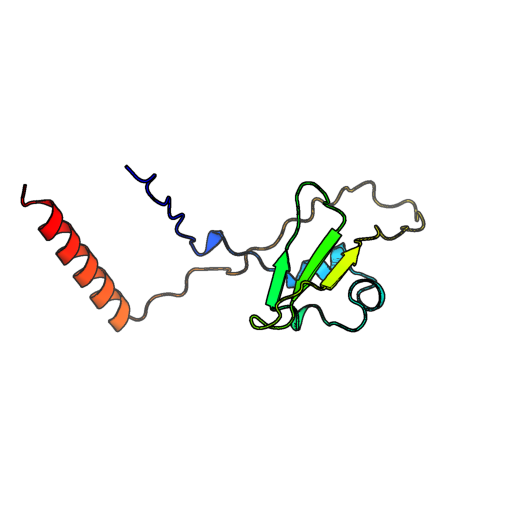 ASN A 1 83 ? 20.501 -1.741 -13.688 1.00 46.22 83 ASN A CA 1
ATOM 671 C C . ASN A 1 83 ? 19.361 -0.783 -13.363 1.00 46.22 83 ASN A C 1
ATOM 673 O O . ASN A 1 83 ? 19.210 -0.353 -12.221 1.00 46.22 83 ASN A O 1
ATOM 677 N N . ASN A 1 84 ? 18.529 -0.502 -14.367 1.00 46.88 84 ASN A N 1
ATOM 678 C CA . ASN A 1 84 ? 17.090 -0.434 -14.131 1.00 46.88 84 ASN A CA 1
ATOM 679 C C . ASN A 1 84 ? 16.712 -1.738 -13.412 1.00 46.88 84 ASN A C 1
ATOM 681 O O . ASN A 1 84 ? 16.433 -2.748 -14.048 1.00 46.88 84 ASN A O 1
ATOM 685 N N . GLN A 1 85 ? 16.846 -1.766 -12.087 1.00 53.12 85 GLN A N 1
ATOM 686 C CA . GLN A 1 85 ? 16.316 -2.845 -11.273 1.00 53.12 85 GLN A CA 1
ATOM 687 C C . GLN A 1 85 ? 14.802 -2.681 -11.378 1.00 53.12 85 GLN A C 1
ATOM 689 O O . GLN A 1 85 ? 14.231 -1.815 -10.716 1.00 53.12 85 GLN A O 1
ATOM 694 N N . ASP A 1 86 ? 14.172 -3.441 -12.274 1.00 59.28 86 ASP A N 1
ATOM 695 C CA . ASP A 1 86 ? 12.726 -3.608 -12.284 1.00 59.28 86 ASP A CA 1
ATOM 696 C C . ASP A 1 86 ? 12.336 -4.120 -10.898 1.00 59.28 86 ASP A C 1
ATOM 698 O O . ASP A 1 86 ? 12.544 -5.286 -10.561 1.00 59.28 86 ASP A O 1
ATOM 702 N N . PHE A 1 87 ? 11.856 -3.216 -10.047 1.00 64.75 87 PHE A N 1
ATOM 703 C CA . PHE A 1 87 ? 11.422 -3.574 -8.711 1.00 64.75 87 PHE A CA 1
ATOM 704 C C . PHE A 1 87 ? 10.179 -4.449 -8.835 1.00 64.75 87 PHE A C 1
ATOM 706 O O . PHE A 1 87 ? 9.079 -3.962 -9.102 1.00 64.75 87 PHE A O 1
ATOM 713 N N . GLN A 1 88 ? 10.365 -5.755 -8.673 1.00 72.31 88 GLN A N 1
ATOM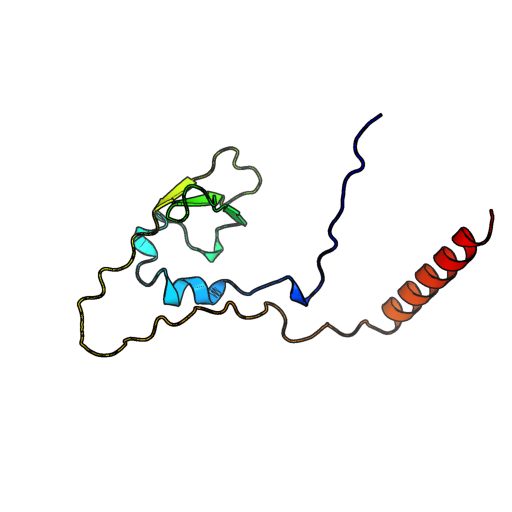 714 C CA . GLN A 1 88 ? 9.268 -6.706 -8.625 1.00 72.31 88 GLN A CA 1
ATOM 715 C C . GLN A 1 88 ? 8.757 -6.787 -7.190 1.00 72.31 88 GLN A C 1
ATOM 717 O O . GLN A 1 88 ? 9.485 -7.171 -6.273 1.00 72.31 88 GLN A O 1
ATOM 722 N N . LEU A 1 89 ? 7.492 -6.407 -7.001 1.00 76.88 89 LEU A N 1
ATOM 723 C CA . LEU A 1 89 ? 6.805 -6.611 -5.734 1.00 76.88 89 LEU A CA 1
ATOM 724 C C . LEU A 1 89 ? 6.753 -8.108 -5.426 1.00 76.88 89 LEU A C 1
ATOM 726 O O . LEU A 1 89 ? 6.382 -8.912 -6.281 1.00 76.88 89 LEU A O 1
ATOM 730 N N . GLN A 1 90 ? 7.115 -8.472 -4.199 1.00 83.75 90 GLN A N 1
ATOM 731 C CA . GLN A 1 90 ? 7.000 -9.853 -3.752 1.00 83.75 90 GLN A CA 1
ATOM 732 C C . GLN A 1 90 ? 5.536 -10.184 -3.441 1.00 83.75 90 GLN A C 1
ATOM 734 O O . GLN A 1 90 ? 4.806 -9.308 -2.971 1.00 83.75 90 GLN A O 1
ATOM 739 N N . PRO A 1 91 ? 5.087 -11.427 -3.673 1.00 87.12 91 PRO A N 1
ATOM 740 C CA . PRO A 1 91 ? 3.754 -11.852 -3.267 1.00 87.12 91 PRO A CA 1
ATOM 741 C C . PRO A 1 91 ? 3.600 -11.742 -1.744 1.00 87.12 91 PRO A C 1
ATOM 743 O O . PRO A 1 91 ? 4.520 -12.048 -0.988 1.00 87.12 91 PRO A O 1
ATOM 746 N N . ALA A 1 92 ? 2.423 -11.312 -1.286 1.00 86.50 92 ALA A N 1
ATOM 747 C CA . ALA A 1 92 ? 2.134 -11.141 0.142 1.00 86.50 92 ALA A CA 1
ATOM 748 C C . ALA A 1 92 ? 2.040 -12.477 0.897 1.00 86.50 92 ALA A C 1
ATOM 750 O O . ALA A 1 92 ? 2.208 -12.517 2.116 1.00 86.50 92 ALA A O 1
ATOM 751 N N . PHE A 1 93 ? 1.753 -13.561 0.177 1.00 85.50 93 PHE A N 1
ATOM 752 C CA . PHE A 1 93 ? 1.591 -14.904 0.716 1.00 85.50 93 PHE A CA 1
ATOM 753 C C . PHE A 1 93 ? 2.476 -15.876 -0.065 1.00 85.50 93 PHE A C 1
ATOM 755 O O . PHE A 1 93 ? 2.468 -15.869 -1.295 1.00 85.50 93 PHE A O 1
ATOM 762 N N . SER A 1 94 ? 3.214 -16.729 0.644 1.00 83.44 94 SER A N 1
ATOM 763 C CA . SER A 1 94 ? 4.040 -17.784 0.040 1.00 83.44 94 SER A CA 1
ATOM 764 C C . SER A 1 94 ? 3.212 -18.982 -0.419 1.00 83.44 94 SER A C 1
ATOM 766 O O . SER A 1 94 ? 3.544 -19.629 -1.408 1.00 83.44 94 SER A O 1
ATOM 768 N N . GLU A 1 95 ? 2.123 -19.273 0.289 1.00 83.56 95 GLU A N 1
ATOM 769 C CA . GLU A 1 95 ? 1.264 -20.423 0.036 1.00 83.56 95 GLU A CA 1
ATOM 770 C C . GLU A 1 95 ? -0.170 -20.164 0.509 1.00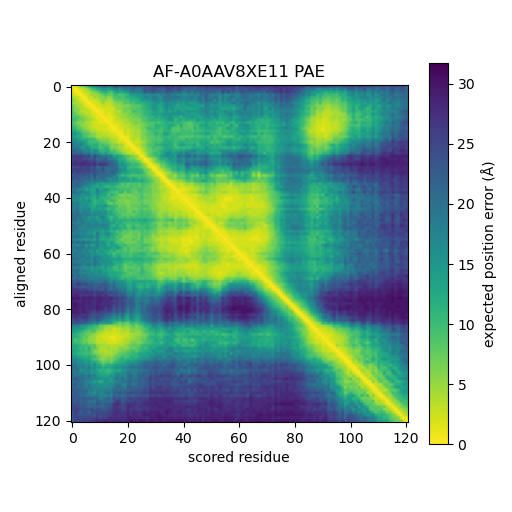 83.56 95 GLU A C 1
ATOM 772 O O . GLU A 1 95 ? -0.443 -19.254 1.298 1.00 83.56 95 GLU A O 1
ATOM 777 N N . LYS A 1 96 ? -1.109 -20.979 0.018 1.00 82.69 96 LYS A N 1
ATOM 778 C CA . LYS A 1 96 ? -2.470 -20.996 0.554 1.00 82.69 96 LYS A CA 1
ATOM 779 C C . LYS A 1 96 ? -2.447 -21.690 1.909 1.00 82.69 96 LYS A C 1
ATOM 781 O O . LYS A 1 96 ? -1.973 -22.816 2.012 1.00 82.69 96 LYS A O 1
ATOM 786 N N . L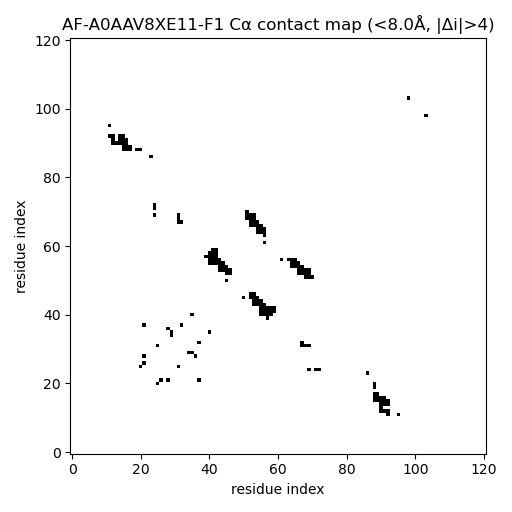EU A 1 97 ? -3.025 -21.048 2.920 1.00 79.38 97 LEU A N 1
ATOM 787 C CA . LEU A 1 97 ? -3.229 -21.694 4.211 1.00 79.38 97 LEU A CA 1
ATOM 788 C C . LEU A 1 97 ? -4.132 -22.926 4.029 1.00 79.38 97 LEU A C 1
ATOM 790 O O . LEU A 1 97 ? -5.221 -22.783 3.457 1.00 79.38 97 LEU A O 1
ATOM 794 N N . PRO A 1 98 ? -3.716 -24.113 4.508 1.00 79.06 98 PRO A N 1
ATOM 795 C CA . PRO A 1 98 ? -4.557 -25.295 4.454 1.00 79.06 98 PRO A CA 1
ATOM 796 C C . PRO A 1 98 ? -5.822 -25.047 5.275 1.00 79.06 98 PRO A C 1
ATOM 798 O O . PRO A 1 98 ? -5.789 -24.487 6.377 1.00 79.06 98 PRO A O 1
ATOM 801 N N . LEU A 1 99 ? -6.966 -25.436 4.718 1.00 77.50 99 LEU A N 1
ATOM 802 C CA . LEU A 1 99 ? -8.212 -25.409 5.466 1.00 77.50 99 LEU A CA 1
ATOM 803 C C . LEU A 1 99 ? -8.136 -26.487 6.548 1.00 77.50 99 LEU A C 1
ATOM 805 O O . LEU A 1 99 ? -7.684 -27.595 6.303 1.00 77.50 99 LEU A O 1
ATOM 809 N N . SER A 1 100 ? -8.587 -26.160 7.757 1.00 78.94 100 SER A N 1
ATOM 810 C CA . SER A 1 100 ? -8.855 -27.193 8.760 1.00 78.94 100 SER A CA 1
ATOM 811 C C . SER A 1 100 ? -9.961 -28.116 8.247 1.00 78.94 100 SER A C 1
ATOM 813 O O . SER A 1 100 ? -10.935 -27.617 7.679 1.00 78.94 100 SER A O 1
ATOM 815 N N . ASP A 1 101 ? -9.871 -29.414 8.544 1.00 74.69 101 ASP A N 1
ATOM 816 C CA . ASP A 1 101 ? -10.824 -30.457 8.129 1.00 74.69 101 ASP A CA 1
ATOM 817 C C . ASP A 1 101 ? -12.295 -30.041 8.326 1.00 74.69 101 ASP A C 1
ATOM 819 O O . ASP A 1 101 ? -13.151 -30.241 7.466 1.00 74.69 101 ASP A O 1
ATOM 823 N N . LYS A 1 102 ? -12.601 -29.358 9.439 1.00 71.50 102 LYS A N 1
ATOM 824 C CA . LYS A 1 102 ? -13.961 -28.877 9.751 1.00 71.50 102 LYS A CA 1
ATOM 825 C C . LYS A 1 102 ? -14.477 -27.823 8.764 1.00 71.50 102 LYS A C 1
ATOM 827 O O . LYS A 1 102 ? -15.684 -27.708 8.560 1.00 71.50 102 LYS A O 1
ATOM 832 N N . LYS A 1 103 ? -13.586 -27.003 8.204 1.00 64.62 103 LYS A N 1
ATOM 833 C CA . LYS A 1 103 ? -13.919 -25.969 7.213 1.00 64.62 103 LYS A CA 1
ATOM 834 C C . LYS A 1 103 ? -13.979 -26.547 5.805 1.00 64.62 103 LYS A C 1
ATOM 836 O O . LYS A 1 103 ? -14.838 -26.120 5.042 1.00 64.62 103 LYS A O 1
ATOM 841 N N . GLU A 1 104 ? -13.131 -27.527 5.500 1.00 65.62 104 GLU A N 1
ATOM 842 C CA . GLU A 1 104 ? -13.088 -28.190 4.197 1.00 65.62 104 GLU A CA 1
ATOM 843 C C . GLU A 1 104 ? -14.407 -28.912 3.884 1.00 65.62 104 GLU A C 1
ATOM 845 O O . GLU A 1 104 ? -15.012 -28.671 2.836 1.00 65.62 104 GLU A O 1
ATOM 850 N N . ILE A 1 105 ? -14.936 -29.670 4.851 1.00 65.44 105 ILE A N 1
ATOM 851 C CA . ILE A 1 105 ? -16.238 -30.350 4.737 1.00 65.44 105 ILE A CA 1
ATOM 852 C C . ILE A 1 105 ? -17.363 -29.350 4.415 1.00 65.44 105 ILE A C 1
ATOM 854 O O . ILE A 1 105 ? -18.165 -29.574 3.508 1.00 65.44 105 ILE A O 1
ATOM 858 N N . ARG A 1 106 ? -17.388 -28.195 5.095 1.00 58.28 106 ARG A N 1
ATOM 859 C CA . ARG A 1 106 ? -18.409 -27.153 4.881 1.00 58.28 106 ARG A CA 1
ATOM 860 C C . ARG A 1 106 ? -18.360 -26.543 3.480 1.00 58.28 106 ARG A C 1
ATOM 862 O O . ARG A 1 106 ? -19.407 -26.258 2.904 1.00 58.28 106 ARG A O 1
ATOM 869 N N . SER A 1 107 ? -17.166 -26.334 2.930 1.00 60.81 107 SER A N 1
ATOM 870 C CA . SER A 1 107 ? -16.995 -25.829 1.561 1.00 60.81 107 SER A CA 1
ATOM 871 C C . SER A 1 107 ? -17.433 -26.841 0.497 1.00 60.81 107 SER A C 1
ATOM 873 O O . SER A 1 107 ? -18.035 -26.446 -0.504 1.00 60.81 107 SER A O 1
ATOM 875 N N . PHE A 1 108 ? -17.210 -28.139 0.724 1.00 59.91 108 PHE A N 1
ATOM 876 C CA . PHE A 1 108 ? -17.714 -29.194 -0.161 1.00 59.91 108 PHE A CA 1
ATOM 877 C C . PHE A 1 108 ? -19.247 -29.283 -0.144 1.00 59.91 108 PHE A C 1
ATOM 879 O O . PHE A 1 108 ? -19.862 -29.378 -1.208 1.00 59.91 108 PHE A O 1
ATOM 886 N N . GLU A 1 109 ? -19.875 -29.181 1.031 1.00 58.78 109 GLU A N 1
ATOM 887 C CA . GLU A 1 109 ? -21.341 -29.160 1.164 1.00 58.78 109 GLU A CA 1
ATOM 888 C C . GLU A 1 109 ? -21.997 -27.939 0.504 1.00 58.78 109 GLU A C 1
ATOM 890 O O . GLU A 1 109 ? -23.126 -28.021 0.019 1.00 58.78 109 GLU A O 1
ATOM 895 N N . PHE A 1 110 ? -21.315 -26.794 0.484 1.00 56.69 110 PHE A N 1
ATOM 896 C CA . PHE A 1 110 ? -21.835 -25.594 -0.168 1.00 56.69 110 PHE A CA 1
ATOM 897 C C . PHE A 1 110 ? -21.805 -25.729 -1.699 1.00 56.69 110 PHE A C 1
ATOM 899 O O . PHE A 1 110 ? -22.806 -25.462 -2.364 1.00 56.69 110 PHE A O 1
ATOM 906 N N . ASN A 1 111 ? -20.699 -26.239 -2.254 1.00 57.88 111 ASN A N 1
ATOM 907 C CA . ASN A 1 111 ? -20.551 -26.464 -3.695 1.00 57.88 111 ASN A CA 1
ATOM 908 C C . ASN A 1 111 ? -21.519 -27.524 -4.247 1.00 57.88 111 ASN A C 1
ATOM 910 O O . ASN A 1 111 ? -21.992 -27.399 -5.377 1.00 57.88 111 ASN A O 1
ATOM 914 N N . SER A 1 112 ? -21.833 -28.570 -3.478 1.00 57.34 112 SER A N 1
ATOM 915 C CA . SER A 1 112 ? -22.797 -29.593 -3.908 1.00 57.34 112 SER A CA 1
ATOM 916 C C . SER A 1 112 ? -24.239 -29.075 -3.920 1.00 57.34 112 SER A C 1
ATOM 918 O O . SER A 1 112 ? -25.014 -29.448 -4.799 1.00 57.34 112 SER A O 1
ATOM 920 N N . LYS A 1 113 ? -24.598 -28.166 -3.006 1.00 57.09 113 LYS A N 1
ATOM 921 C CA . LYS A 1 113 ? -25.913 -27.506 -3.000 1.00 57.09 113 LYS A CA 1
ATOM 922 C C . LYS A 1 113 ? -26.094 -26.537 -4.167 1.00 57.09 113 LYS A C 1
ATOM 924 O O . LYS A 1 113 ? -27.183 -26.485 -4.726 1.00 57.09 113 LYS A O 1
ATOM 929 N N . GLN A 1 114 ? -25.040 -25.823 -4.564 1.00 55.38 114 GLN A N 1
ATOM 930 C CA . GLN A 1 114 ? -25.080 -24.905 -5.708 1.00 55.38 114 GLN A CA 1
ATOM 931 C C . GLN A 1 114 ? -25.285 -25.654 -7.033 1.00 55.38 114 GLN A C 1
ATOM 933 O O . GLN A 1 114 ? -26.180 -25.310 -7.797 1.00 55.38 114 GLN A O 1
ATOM 938 N N . LYS A 1 115 ? -24.565 -26.766 -7.245 1.00 50.28 115 LYS A N 1
ATOM 939 C CA . LYS A 1 115 ? -24.715 -27.597 -8.455 1.00 50.28 115 LYS A CA 1
ATOM 940 C C . LYS A 1 115 ? -26.118 -28.179 -8.650 1.00 50.28 115 LYS A C 1
ATOM 942 O O . LYS A 1 115 ? -26.512 -28.415 -9.783 1.00 50.28 115 LYS A O 1
ATOM 947 N N . ASN A 1 116 ? -26.866 -28.410 -7.572 1.00 51.25 116 ASN A N 1
ATOM 948 C CA . ASN A 1 116 ? -28.234 -28.927 -7.657 1.00 51.25 116 ASN A CA 1
ATOM 949 C C . ASN A 1 116 ? -29.285 -27.831 -7.896 1.00 51.25 116 ASN A C 1
ATOM 951 O O . ASN A 1 116 ? -30.389 -28.145 -8.330 1.00 51.25 116 ASN A O 1
ATOM 955 N N . ALA A 1 117 ? -28.964 -26.563 -7.620 1.00 51.31 117 ALA A N 1
ATOM 956 C CA . ALA A 1 117 ? -29.857 -25.442 -7.904 1.00 51.31 117 ALA A CA 1
ATOM 957 C C . ALA A 1 117 ? -29.848 -25.055 -9.395 1.00 51.31 117 ALA A C 1
ATOM 959 O O . ALA A 1 117 ? -30.860 -24.585 -9.904 1.00 51.31 117 ALA A O 1
ATOM 960 N N . ASP A 1 118 ? -28.748 -25.327 -10.103 1.00 49.75 118 ASP A N 1
ATOM 961 C CA . ASP A 1 118 ? -28.566 -24.964 -11.516 1.00 49.75 118 ASP A CA 1
ATOM 962 C C . ASP A 1 118 ? -29.159 -25.987 -12.517 1.00 49.75 118 ASP A C 1
ATOM 964 O O . ASP A 1 118 ? -29.067 -25.783 -13.725 1.00 49.75 118 ASP A O 1
ATOM 968 N N . ILE A 1 119 ? -29.773 -27.087 -12.048 1.00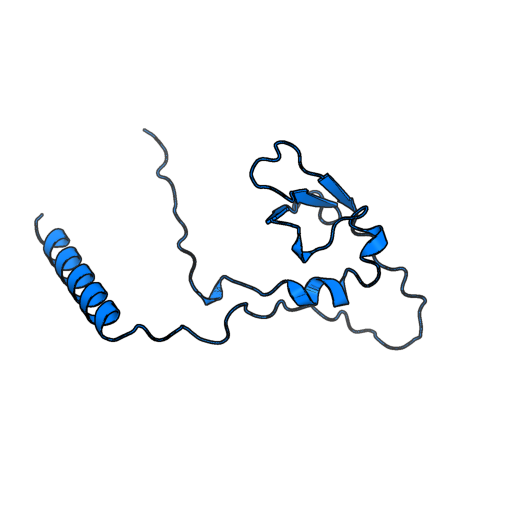 45.12 119 ILE A N 1
ATOM 969 C CA . ILE A 1 119 ? -30.331 -28.172 -12.897 1.00 45.12 119 ILE A CA 1
ATOM 970 C C . ILE A 1 119 ? -31.876 -28.105 -12.999 1.00 45.12 119 ILE A C 1
ATOM 972 O O . ILE A 1 119 ? -32.504 -28.938 -13.646 1.00 45.12 119 ILE A O 1
ATOM 976 N N . LEU A 1 120 ? -32.519 -27.098 -12.404 1.00 43.31 120 LEU A N 1
ATOM 977 C CA . LEU A 1 120 ? -33.968 -26.879 -12.513 1.00 43.31 120 LEU A CA 1
ATOM 978 C C . LEU A 1 120 ? -34.279 -25.675 -13.413 1.00 43.31 120 LEU A C 1
ATOM 980 O O . LEU A 1 120 ? -34.673 -24.625 -12.914 1.00 43.31 120 LEU A O 1
ATOM 984 N N . PHE A 1 121 ? -34.124 -25.852 -14.727 1.00 38.72 121 PHE A N 1
ATOM 985 C CA . PHE A 1 121 ? -34.788 -25.057 -15.768 1.00 38.72 121 PHE A CA 1
ATOM 986 C C . PHE A 1 121 ? -35.098 -25.929 -16.985 1.00 38.72 121 PHE A C 1
ATOM 988 O O . PHE A 1 121 ? -34.195 -26.682 -17.413 1.00 38.72 121 PHE A O 1
#

Radius of gyration: 22.0 Å; Cα contacts (8 Å, |Δi|>4): 91; chains: 1; bounding box: 64×45×28 Å

Organism: NCBI:txid1586634

pLDDT: mean 70.62, std 14.83, range [38.72, 92.0]

Nearest PDB structures (foldseek):
  5ulm-assembly2_B  TM=5.101E-01  e=5.708E+00  Homo sapiens
  7odt-assembly1_a  TM=2.254E-01  e=6.488E+00  Homo sapiens

Sequence (121 aa):
MGTPYIVREMGYADFNDMKHLHDVYIGHSKQLFKDTKMGDIKILRMEKTKPSTLMYKTSFADEVYKETNVVKPNLRTTKSSNNNQDFQLQPAFSEKLPLSDKKEIRSFEFNSKQKNADILF

Mean predicted aligned error: 15.34 Å

Secondary structure (DSSP, 8-state):
-PPPP------GGG-EE-TTHHHHH-TTHHHHSTT--GGG--EEEEETTEEEEEEEESSTT--SPEEEE-PPP-----S--------PPEES-SSPPPPPHHHHHHHHHHHHHHHHHTT--

Solvent-accessible surface area (backbone atoms only — not comparable to full-atom values): 8099 Å² total; per-residue (Å²): 135,80,84,80,84,86,82,80,86,82,59,75,86,75,38,62,41,62,76,66,51,41,72,76,72,35,84,54,49,76,71,48,34,87,84,52,58,78,89,54,50,73,43,80,47,74,43,88,91,41,78,49,38,43,33,34,28,65,48,91,82,55,89,67,69,48,76,33,61,65,66,76,76,84,71,76,80,66,96,76,70,93,62,84,70,78,82,72,74,46,64,59,53,96,68,82,80,80,71,54,71,79,55,46,55,54,54,54,57,50,55,56,53,52,63,62,62,76,70,76,124

Foldseek 3Di:
DDDDDDDDDDDQQNAFDCPCVCVVQNPPVCPFPVPDDPVQWPDWDADPVQNQKIWTDSDPPDPGTDIGGRDGPPPPDPPDDPDPPPDDTHRPDPDDDDDDPVVVVVVVVVVVVVVVVVPPD